Protein AF-A0A2M8PKD0-F1 (afdb_monomer_lite)

pLDDT: mean 93.56, std 6.25, range [64.94, 98.38]

Structure (mmCIF, N/CA/C/O backbone):
data_AF-A0A2M8PKD0-F1
#
_entry.id   AF-A0A2M8PKD0-F1
#
loop_
_atom_site.group_PDB
_atom_site.id
_atom_site.type_symbol
_atom_site.label_atom_id
_atom_site.label_alt_id
_atom_site.label_comp_id
_atom_site.label_asym_id
_atom_site.label_entity_id
_atom_site.label_seq_id
_atom_site.pdbx_PDB_ins_code
_atom_site.Cartn_x
_atom_site.Cartn_y
_atom_site.Cartn_z
_atom_site.occupancy
_atom_site.B_iso_or_equiv
_atom_site.auth_seq_id
_atom_site.auth_comp_id
_atom_site.auth_asym_id
_atom_site.auth_atom_id
_atom_site.pdbx_PDB_model_num
ATOM 1 N N . GLY A 1 1 ? 11.366 -3.397 -20.051 1.00 82.69 1 GLY A N 1
ATOM 2 C CA . GLY A 1 1 ? 10.260 -2.487 -20.383 1.00 82.69 1 GLY A CA 1
ATOM 3 C C . GLY A 1 1 ? 9.289 -2.442 -19.225 1.00 82.69 1 GLY A C 1
ATOM 4 O O . GLY A 1 1 ? 9.443 -3.218 -18.289 1.00 82.69 1 GLY A O 1
ATOM 5 N N . PHE A 1 2 ? 8.316 -1.544 -19.288 1.00 89.75 2 PHE A N 1
ATOM 6 C CA . PHE A 1 2 ? 7.197 -1.429 -18.362 1.00 89.75 2 PHE A CA 1
ATOM 7 C C . PHE A 1 2 ? 5.962 -2.095 -18.966 1.00 89.75 2 PHE A C 1
ATOM 9 O O . PHE A 1 2 ? 5.677 -1.900 -20.154 1.00 89.75 2 PHE A O 1
ATOM 16 N N . TYR A 1 3 ? 5.253 -2.863 -18.141 1.00 90.81 3 TYR A N 1
ATOM 17 C CA . TYR A 1 3 ? 3.940 -3.405 -18.475 1.00 90.81 3 TYR A CA 1
ATOM 18 C C . TYR A 1 3 ? 2.886 -2.307 -18.490 1.00 90.81 3 TYR A C 1
ATOM 20 O O . TYR A 1 3 ? 3.066 -1.240 -17.901 1.00 90.81 3 TYR A O 1
ATOM 28 N N . SER A 1 4 ? 1.808 -2.570 -19.215 1.00 84.94 4 SER A N 1
ATOM 29 C CA . SER A 1 4 ? 0.812 -1.561 -19.535 1.00 84.94 4 SER A CA 1
ATOM 30 C C . SER A 1 4 ? -0.118 -1.263 -18.358 1.00 84.94 4 SER A C 1
ATOM 32 O O . SER A 1 4 ? -0.319 -0.097 -18.019 1.00 84.94 4 SER A O 1
ATOM 34 N N . ALA A 1 5 ? -0.656 -2.290 -17.705 1.00 83.44 5 ALA A N 1
ATOM 35 C CA . ALA A 1 5 ? -1.617 -2.113 -16.627 1.00 83.44 5 ALA A CA 1
ATOM 36 C C . ALA A 1 5 ? -1.728 -3.363 -15.753 1.00 83.44 5 ALA A C 1
ATOM 38 O O . ALA A 1 5 ? -1.316 -4.457 -16.133 1.00 83.44 5 ALA A O 1
ATOM 39 N N . THR A 1 6 ? -2.356 -3.188 -14.600 1.00 79.56 6 THR A N 1
ATOM 40 C CA . THR A 1 6 ? -2.965 -4.272 -13.835 1.00 79.56 6 THR A CA 1
ATOM 41 C C . THR A 1 6 ? -4.472 -4.080 -13.943 1.00 79.56 6 THR A C 1
ATOM 43 O O . THR A 1 6 ? -4.939 -2.943 -13.845 1.00 79.56 6 THR A O 1
ATOM 46 N N . ASP A 1 7 ? -5.211 -5.157 -14.183 1.00 81.25 7 ASP A N 1
ATOM 47 C CA . ASP A 1 7 ? -6.670 -5.126 -14.243 1.00 81.25 7 ASP A CA 1
ATOM 48 C C . ASP A 1 7 ? -7.254 -4.600 -12.918 1.00 81.25 7 ASP A C 1
ATOM 50 O O . ASP A 1 7 ? -6.627 -4.682 -11.856 1.00 81.25 7 ASP A O 1
ATOM 54 N N . ALA A 1 8 ? -8.454 -4.037 -12.977 1.00 75.12 8 ALA A N 1
ATOM 55 C CA . ALA A 1 8 ? -9.225 -3.705 -11.789 1.00 75.12 8 ALA A CA 1
ATOM 56 C C . ALA A 1 8 ? -9.954 -4.944 -11.241 1.00 75.12 8 ALA A C 1
ATOM 58 O O . ALA A 1 8 ? -10.207 -5.019 -10.034 1.00 75.12 8 ALA A O 1
ATOM 59 N N . ASP A 1 9 ? -10.238 -5.927 -12.099 1.00 78.06 9 ASP A N 1
ATOM 60 C CA . ASP A 1 9 ? -10.987 -7.127 -11.743 1.00 78.06 9 ASP A CA 1
ATOM 61 C C . ASP A 1 9 ? -10.121 -8.185 -11.059 1.00 78.06 9 ASP A C 1
ATOM 63 O O . ASP A 1 9 ? -9.084 -8.624 -11.561 1.00 78.06 9 ASP A O 1
ATOM 67 N N . SER A 1 10 ? -10.617 -8.681 -9.928 1.00 78.50 10 SER A N 1
ATOM 68 C CA . SER A 1 10 ? -10.149 -9.918 -9.309 1.00 78.50 10 SER A CA 1
ATOM 69 C C . SER A 1 10 ? -11.334 -10.863 -9.139 1.00 78.50 10 SER A C 1
ATOM 71 O O . SER A 1 10 ? -12.365 -10.496 -8.577 1.00 78.50 10 SER A O 1
ATOM 73 N N . GLU A 1 11 ? -11.204 -12.080 -9.675 1.00 78.75 11 GLU A N 1
ATOM 74 C CA . GLU A 1 11 ? -12.279 -13.086 -9.714 1.00 78.75 11 GLU A CA 1
ATOM 75 C C . GLU A 1 11 ? -13.571 -12.583 -10.391 1.00 78.75 11 GLU A C 1
ATOM 77 O O . GLU A 1 11 ? -14.675 -12.958 -10.000 1.00 78.75 11 GLU A O 1
ATOM 82 N N . GLY A 1 12 ? -13.433 -11.726 -11.410 1.00 76.19 12 GLY A N 1
ATOM 83 C CA . GLY A 1 12 ? -14.564 -11.145 -12.143 1.00 76.19 12 GLY A CA 1
ATOM 84 C C . GLY A 1 12 ? -15.349 -10.091 -11.357 1.00 76.19 12 GLY A C 1
ATOM 85 O O . GLY A 1 12 ? -16.488 -9.799 -11.714 1.00 76.19 12 GLY A O 1
ATOM 86 N N . VAL A 1 13 ? -14.769 -9.559 -10.276 1.00 78.06 13 VAL A N 1
ATOM 87 C CA . VAL A 1 13 ? -15.339 -8.470 -9.479 1.00 78.06 13 VAL A CA 1
ATOM 88 C C . VAL A 1 13 ? -14.340 -7.317 -9.415 1.00 78.06 13 VAL A C 1
ATOM 90 O O . VAL A 1 13 ? -13.227 -7.470 -8.894 1.00 78.06 13 VAL A O 1
ATOM 93 N N . GLU A 1 14 ? -14.760 -6.159 -9.914 1.00 76.06 14 GLU A N 1
ATOM 94 C CA . GLU A 1 14 ? -13.963 -4.934 -9.934 1.00 76.06 14 GLU A CA 1
ATOM 95 C C . GLU A 1 14 ? -13.582 -4.508 -8.511 1.00 76.06 14 GLU A C 1
ATOM 97 O O . GLU A 1 14 ? -14.403 -4.470 -7.593 1.00 76.06 14 GLU A O 1
ATOM 102 N N . GLY A 1 15 ? -12.298 -4.234 -8.281 1.00 78.94 15 GLY A N 1
ATOM 103 C CA . GLY A 1 15 ? -11.800 -3.707 -7.012 1.00 78.94 15 GLY A CA 1
ATOM 104 C C . GLY A 1 15 ? -11.785 -4.697 -5.840 1.00 78.94 15 GLY A C 1
ATOM 105 O O . GLY A 1 15 ? -11.266 -4.343 -4.778 1.00 78.94 15 GLY A O 1
ATOM 106 N N . LYS A 1 16 ? -12.258 -5.945 -6.006 1.00 83.44 16 LYS A N 1
ATOM 107 C CA . LYS A 1 16 ? -12.347 -6.966 -4.935 1.00 83.44 16 LYS A CA 1
ATOM 108 C C . LYS A 1 16 ? -11.036 -7.165 -4.174 1.00 83.44 16 LYS A C 1
ATOM 110 O O . LYS A 1 16 ? -11.019 -7.358 -2.958 1.00 83.44 16 LYS A O 1
ATOM 115 N N . PHE A 1 17 ? -9.913 -7.073 -4.878 1.00 86.88 17 PHE A N 1
ATOM 116 C CA . PHE A 1 17 ? -8.591 -7.198 -4.274 1.00 86.88 17 PHE A CA 1
ATOM 117 C C . PHE A 1 17 ? -8.276 -6.080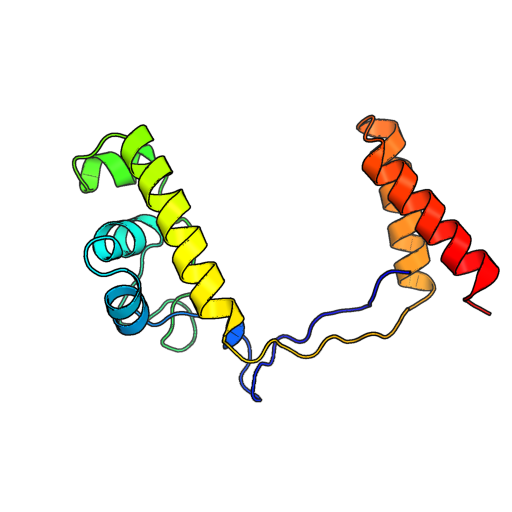 -3.260 1.00 86.88 17 PHE A C 1
ATOM 119 O O . PHE A 1 17 ? -7.510 -6.301 -2.326 1.00 86.88 17 PHE A O 1
ATOM 126 N N . PHE A 1 18 ? -8.871 -4.894 -3.406 1.00 90.69 18 PHE A N 1
ATOM 127 C CA . PHE A 1 18 ? -8.518 -3.687 -2.651 1.00 90.69 18 PHE A CA 1
ATOM 128 C C . PHE A 1 18 ? -9.526 -3.285 -1.570 1.00 90.69 18 PHE A C 1
ATOM 130 O O . PHE A 1 18 ? -9.189 -2.463 -0.715 1.00 90.69 18 PHE A O 1
ATOM 137 N N . VAL A 1 19 ? -10.733 -3.847 -1.594 1.00 94.75 19 VAL A N 1
ATOM 138 C CA 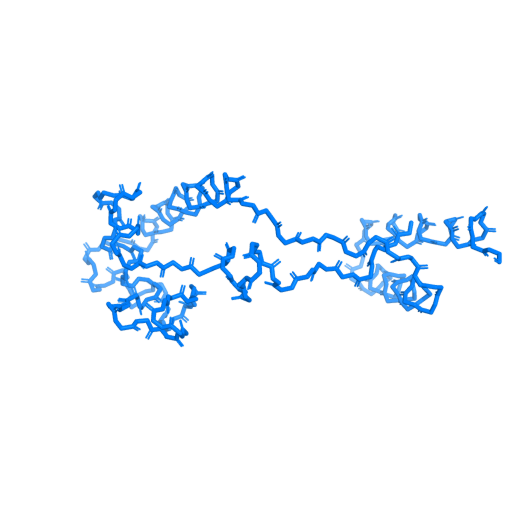. VAL A 1 19 ? -11.813 -3.483 -0.669 1.00 94.75 19 VAL A CA 1
ATOM 139 C C . VAL A 1 19 ? -11.863 -4.395 0.557 1.00 94.75 19 VAL A C 1
ATOM 141 O O . VAL A 1 19 ? -11.414 -5.541 0.517 1.00 94.75 19 VAL A O 1
ATOM 144 N N . TRP A 1 20 ? -12.415 -3.876 1.654 1.00 96.62 20 TRP A N 1
ATOM 145 C CA . TRP A 1 20 ? -12.517 -4.574 2.938 1.00 96.62 20 TRP A CA 1
ATOM 146 C C . TRP A 1 20 ? -13.912 -4.431 3.537 1.00 96.62 20 TRP A C 1
ATOM 148 O O . TRP A 1 20 ? -14.506 -3.347 3.512 1.00 96.62 20 TRP A O 1
ATOM 158 N N . SER A 1 21 ? -14.435 -5.502 4.129 1.00 96.69 21 SER A N 1
ATOM 159 C CA . SER A 1 21 ? -15.613 -5.381 4.996 1.00 96.69 21 SER A CA 1
ATOM 160 C C . SER A 1 21 ? -15.190 -5.023 6.423 1.00 96.69 21 SER A C 1
ATOM 162 O O . SER A 1 21 ? -14.078 -5.334 6.849 1.00 96.69 21 SER A O 1
ATOM 164 N N . LYS A 1 22 ? -16.078 -4.384 7.194 1.00 97.06 22 LYS A N 1
ATOM 165 C CA . LYS A 1 22 ? -15.800 -4.111 8.613 1.00 97.06 22 LYS A CA 1
ATOM 166 C C . LYS A 1 22 ? -15.561 -5.408 9.401 1.00 97.06 22 LYS A C 1
ATOM 168 O O . LYS A 1 22 ? -14.617 -5.466 10.177 1.00 97.06 22 LYS A O 1
ATOM 173 N N . ALA A 1 23 ? -16.374 -6.436 9.151 1.00 97.12 23 ALA A N 1
ATOM 174 C CA . ALA A 1 23 ? -16.264 -7.729 9.825 1.00 97.12 23 ALA A CA 1
ATOM 175 C C . ALA A 1 23 ? -14.925 -8.427 9.531 1.00 97.12 23 ALA A C 1
ATOM 177 O O . ALA A 1 23 ? -14.302 -8.969 10.433 1.00 97.12 23 ALA A O 1
ATOM 178 N N . GLU A 1 24 ? -14.451 -8.355 8.285 1.00 96.75 24 GLU A N 1
ATOM 179 C CA . GLU A 1 24 ? -13.145 -8.898 7.896 1.00 96.75 24 GLU A CA 1
ATOM 180 C C . GLU A 1 24 ? -11.993 -8.184 8.618 1.00 96.75 24 GLU A C 1
ATOM 182 O O . GLU A 1 24 ? -11.063 -8.829 9.096 1.00 96.75 24 GLU A O 1
ATOM 187 N N . LEU A 1 25 ? -12.058 -6.853 8.739 1.00 97.31 25 LEU A N 1
ATOM 188 C CA . LEU A 1 25 ? -11.056 -6.103 9.500 1.00 97.31 25 LEU A CA 1
ATOM 189 C C . LEU A 1 25 ? -11.073 -6.488 10.983 1.00 97.31 25 LEU A C 1
ATOM 191 O O . LEU A 1 25 ? -10.010 -6.651 11.572 1.00 97.31 25 LEU A O 1
ATOM 195 N N . GLU A 1 26 ? -12.254 -6.663 11.575 1.00 97.75 26 GLU A N 1
ATOM 196 C CA . GLU A 1 26 ? -12.402 -7.113 12.965 1.00 97.75 26 GLU A CA 1
ATOM 197 C C . GLU A 1 26 ? -11.812 -8.516 13.179 1.00 97.75 26 GLU A C 1
ATOM 199 O O . GLU A 1 26 ? -11.093 -8.731 14.153 1.00 97.75 26 GLU A O 1
ATOM 204 N N . GLU A 1 27 ? -12.039 -9.442 12.245 1.00 97.69 27 GLU A N 1
ATOM 205 C CA . GLU A 1 27 ? -11.495 -10.803 12.295 1.00 97.69 27 GLU A CA 1
ATOM 206 C C . GLU A 1 27 ? -9.963 -10.834 12.176 1.00 97.69 27 GLU A C 1
ATOM 208 O O . GLU A 1 27 ? -9.292 -11.513 12.953 1.00 97.69 27 GLU A O 1
ATOM 213 N N . ILE A 1 28 ? -9.391 -10.081 11.231 1.00 97.44 28 ILE A N 1
ATOM 214 C CA . ILE A 1 28 ? -7.942 -10.088 10.966 1.00 97.44 28 ILE A CA 1
ATOM 215 C C . ILE A 1 28 ? -7.162 -9.350 12.059 1.00 97.44 28 ILE A C 1
ATOM 217 O O . ILE A 1 28 ? -6.046 -9.740 12.415 1.00 97.44 28 ILE A O 1
ATOM 221 N N . LEU A 1 29 ? -7.707 -8.236 12.548 1.00 97.69 29 LEU A N 1
ATOM 222 C CA . LEU A 1 29 ? -6.972 -7.305 13.400 1.00 97.69 29 LEU A CA 1
ATOM 223 C C . LEU A 1 29 ? -7.219 -7.538 14.892 1.00 97.69 29 LEU A C 1
ATOM 225 O O . LEU A 1 29 ? -6.334 -7.220 15.690 1.00 97.69 29 LEU A O 1
ATOM 229 N N . GLY A 1 30 ? -8.367 -8.105 15.278 1.00 97.12 30 GLY A N 1
ATOM 230 C CA . GLY A 1 30 ? -8.729 -8.310 16.680 1.00 97.12 30 GLY A CA 1
ATOM 231 C C . GLY A 1 30 ? -8.674 -6.999 17.466 1.00 97.12 30 GLY A C 1
ATOM 232 O O . GLY A 1 30 ? -9.331 -6.024 17.104 1.00 97.12 30 GLY A O 1
ATOM 233 N N . ASP A 1 31 ? -7.836 -6.949 18.502 1.00 96.50 31 ASP A N 1
ATOM 234 C CA . ASP A 1 31 ? -7.671 -5.774 19.371 1.00 96.50 31 ASP A CA 1
ATOM 235 C C . ASP A 1 31 ? -7.167 -4.518 18.632 1.00 96.50 31 ASP A C 1
ATOM 237 O O . ASP A 1 31 ? -7.334 -3.402 19.121 1.00 96.50 31 ASP A O 1
ATOM 241 N N . ASP A 1 32 ? -6.566 -4.674 17.447 1.00 97.31 32 ASP A N 1
ATOM 242 C CA . ASP A 1 32 ? -6.142 -3.559 16.592 1.00 97.31 32 ASP A CA 1
ATOM 243 C C . ASP A 1 32 ? -7.284 -2.967 15.743 1.00 97.31 32 ASP A C 1
ATOM 245 O O . ASP A 1 32 ? -7.144 -1.877 15.181 1.00 97.31 32 ASP A O 1
ATOM 249 N N . ALA A 1 33 ? -8.418 -3.664 15.618 1.00 97.62 33 ALA A N 1
ATOM 250 C CA . ALA A 1 33 ? -9.508 -3.257 14.734 1.00 97.62 33 ALA A CA 1
ATOM 251 C C . ALA A 1 33 ? -10.075 -1.857 15.042 1.00 97.62 33 ALA A C 1
ATOM 253 O O . ALA A 1 33 ? -10.302 -1.111 14.087 1.00 97.62 33 ALA A O 1
ATOM 254 N N . 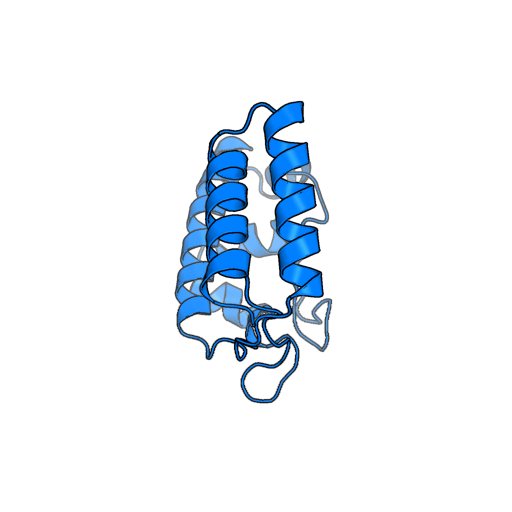PRO A 1 34 ? -10.260 -1.430 16.312 1.00 97.44 34 PRO A N 1
ATOM 255 C CA . PRO A 1 34 ? -10.747 -0.083 16.615 1.00 97.44 34 PRO A CA 1
ATOM 256 C C . PRO A 1 34 ? -9.856 1.025 16.040 1.00 97.44 34 PRO A C 1
ATOM 258 O O . PRO A 1 34 ? -10.372 2.020 15.533 1.00 97.44 34 PRO A O 1
ATOM 261 N N . ILE A 1 35 ? -8.532 0.825 16.046 1.00 97.75 35 ILE A N 1
ATOM 262 C CA . ILE A 1 35 ? -7.565 1.780 15.489 1.00 97.75 35 ILE A CA 1
ATOM 263 C C . ILE A 1 35 ? -7.755 1.892 13.975 1.00 97.75 35 ILE A C 1
ATOM 265 O O . ILE A 1 35 ? -7.865 2.993 13.441 1.00 97.75 35 ILE A O 1
ATOM 269 N N . ALA A 1 36 ? -7.835 0.754 13.281 1.00 97.50 36 ALA A N 1
ATOM 270 C CA . ALA A 1 36 ? -8.060 0.718 11.838 1.00 97.50 36 ALA A CA 1
ATOM 271 C C . ALA A 1 36 ? -9.405 1.348 11.443 1.00 97.50 36 ALA A C 1
ATOM 273 O O . ALA A 1 36 ? -9.481 2.088 10.461 1.00 97.50 36 ALA A O 1
ATOM 274 N N . ILE A 1 37 ? -10.459 1.063 12.213 1.00 97.62 37 ILE A N 1
ATOM 275 C CA . ILE A 1 37 ? -11.806 1.580 11.970 1.00 97.62 37 ILE A CA 1
ATOM 276 C C . ILE A 1 37 ? -11.833 3.102 12.088 1.00 97.62 37 ILE A C 1
ATOM 278 O O . ILE A 1 37 ? -12.364 3.757 11.192 1.00 97.62 37 ILE A O 1
ATOM 282 N N . GLU A 1 38 ? -11.244 3.655 13.148 1.00 97.62 38 GLU A N 1
ATOM 283 C CA . GLU A 1 38 ? -11.205 5.104 13.356 1.00 97.62 38 GLU A CA 1
ATOM 284 C C . GLU A 1 38 ? -10.305 5.788 12.320 1.00 97.62 38 GLU A C 1
ATOM 286 O O . GLU A 1 38 ? -10.717 6.751 11.673 1.00 97.62 38 GLU A O 1
ATOM 291 N N . TYR A 1 39 ? -9.098 5.256 12.103 1.00 97.94 39 TYR A N 1
ATOM 292 C CA . TYR A 1 39 ? -8.114 5.875 11.219 1.00 97.94 39 TYR A CA 1
ATOM 293 C C . TYR A 1 39 ? -8.553 5.896 9.751 1.00 97.94 39 TYR A C 1
ATOM 295 O O . TYR A 1 39 ? -8.320 6.888 9.061 1.00 97.94 39 TYR A O 1
ATOM 303 N N . TRP A 1 40 ? -9.207 4.832 9.267 1.00 97.81 40 TRP A N 1
ATOM 304 C CA . TRP A 1 40 ? -9.686 4.753 7.881 1.00 97.81 40 TRP A CA 1
ATOM 305 C C . TRP A 1 40 ? -11.176 5.067 7.697 1.00 97.81 40 TRP A C 1
ATOM 307 O O . TRP A 1 40 ? -11.700 4.935 6.588 1.00 97.81 40 TRP A O 1
ATOM 317 N N . GLY A 1 41 ? -11.874 5.477 8.761 1.00 96.38 41 GLY A N 1
ATOM 318 C CA . GLY A 1 41 ? -13.299 5.816 8.709 1.00 96.38 41 GLY A CA 1
ATOM 319 C C . GLY A 1 41 ? -14.179 4.656 8.235 1.00 96.38 41 GLY A C 1
ATOM 320 O O . GLY A 1 41 ? -15.076 4.846 7.411 1.00 96.38 41 GLY A O 1
ATOM 321 N N . ILE A 1 42 ? -13.901 3.443 8.713 1.00 97.81 42 ILE A N 1
ATOM 322 C CA . ILE A 1 42 ? -14.574 2.220 8.265 1.00 97.81 42 ILE A CA 1
ATOM 323 C C . ILE A 1 42 ? -16.016 2.197 8.761 1.00 97.81 42 ILE A C 1
ATOM 325 O O . ILE A 1 42 ? -16.298 2.355 9.949 1.00 97.81 42 ILE A O 1
ATOM 329 N N . THR A 1 43 ? -16.947 1.905 7.856 1.00 96.88 43 THR A N 1
ATOM 330 C CA . THR A 1 43 ? -18.365 1.753 8.197 1.00 96.88 43 THR A CA 1
ATOM 331 C C . THR A 1 43 ? -18.898 0.395 7.762 1.00 96.88 43 THR A C 1
ATOM 333 O O . THR A 1 43 ? -18.400 -0.214 6.815 1.00 96.88 43 THR A O 1
ATOM 336 N N . THR A 1 44 ? -19.962 -0.077 8.419 1.00 95.81 44 THR A N 1
ATOM 337 C CA . THR A 1 44 ? -20.661 -1.310 8.014 1.00 95.81 44 THR A CA 1
ATOM 338 C C . THR A 1 44 ? -21.285 -1.187 6.623 1.00 95.81 44 THR A C 1
ATOM 340 O O . THR A 1 44 ? -21.361 -2.172 5.902 1.00 95.81 44 THR A O 1
ATOM 343 N N . ARG A 1 45 ? -21.725 0.019 6.232 1.00 96.38 45 ARG A N 1
ATOM 344 C CA . ARG A 1 45 ? -22.287 0.278 4.897 1.00 96.38 45 ARG A CA 1
ATOM 345 C C . ARG A 1 45 ? -21.212 0.297 3.806 1.00 96.38 45 ARG A C 1
ATOM 347 O O . ARG A 1 45 ? -21.535 0.072 2.646 1.00 96.38 45 ARG A O 1
ATOM 354 N N . GLY A 1 46 ? -19.971 0.606 4.167 1.00 95.56 46 GLY A N 1
ATOM 355 C CA . GLY A 1 46 ? -18.917 0.857 3.202 1.00 95.56 46 GLY A CA 1
ATOM 356 C C . GLY A 1 46 ? -18.993 2.244 2.558 1.00 95.56 46 GLY A C 1
ATOM 357 O O . GLY A 1 46 ? -19.988 2.970 2.677 1.00 95.56 46 GLY A O 1
ATOM 358 N N . ASN A 1 47 ? -17.911 2.607 1.872 1.00 94.25 47 ASN A N 1
ATOM 359 C CA . ASN A 1 47 ? -17.808 3.787 1.010 1.00 94.25 47 ASN A CA 1
ATOM 360 C C . ASN A 1 47 ? -17.777 3.425 -0.490 1.00 94.25 47 ASN A C 1
ATOM 362 O O . ASN A 1 47 ? -17.799 4.327 -1.323 1.00 94.25 47 ASN A O 1
ATOM 366 N N . PHE A 1 48 ? -17.771 2.132 -0.830 1.00 92.88 48 PHE A N 1
ATOM 367 C CA . PHE A 1 48 ? -17.766 1.615 -2.195 1.00 92.88 48 PHE A CA 1
ATOM 368 C C . PHE A 1 48 ? -18.478 0.259 -2.244 1.00 92.88 48 PHE A C 1
ATOM 370 O O . PHE A 1 48 ? -18.018 -0.690 -1.622 1.00 92.88 48 PHE A O 1
ATOM 377 N N . GLU A 1 49 ? -19.613 0.168 -2.941 1.00 90.94 49 GLU A N 1
ATOM 378 C CA . GLU A 1 49 ? -20.322 -1.102 -3.211 1.00 90.94 49 GLU A CA 1
ATOM 379 C C . GLU A 1 49 ? -20.487 -2.042 -1.992 1.00 90.94 49 GLU A C 1
ATOM 381 O O . GLU A 1 49 ? -20.231 -3.244 -2.050 1.00 90.94 49 GLU A O 1
ATOM 386 N N . GLY A 1 50 ? -20.881 -1.493 -0.838 1.00 92.06 50 GLY A N 1
ATOM 387 C CA . GLY A 1 50 ? -21.057 -2.276 0.396 1.00 92.06 50 GLY A CA 1
ATOM 388 C C . GLY A 1 50 ? -19.761 -2.607 1.151 1.00 92.06 50 GLY A C 1
ATOM 389 O O . GLY A 1 50 ? -19.814 -3.218 2.215 1.00 92.06 50 GLY A O 1
ATOM 390 N N . HIS A 1 51 ? -18.607 -2.182 0.635 1.00 95.56 51 HIS A N 1
ATOM 391 C CA . HIS A 1 51 ? -17.274 -2.387 1.196 1.00 95.56 51 HIS A CA 1
ATOM 392 C C . HIS A 1 51 ? -16.540 -1.057 1.427 1.00 95.56 51 HIS A C 1
ATOM 394 O O . HIS A 1 51 ? -17.004 0.025 1.063 1.00 95.56 51 HIS A O 1
ATOM 400 N N . ASN A 1 52 ? -15.379 -1.121 2.074 1.00 97.06 52 ASN A N 1
ATOM 401 C CA . ASN A 1 52 ? -14.547 0.034 2.383 1.00 97.06 52 ASN A CA 1
ATOM 402 C C . ASN A 1 52 ? -13.265 0.011 1.544 1.00 97.06 52 ASN A C 1
ATOM 404 O O . ASN A 1 52 ? -12.470 -0.926 1.625 1.00 97.06 52 ASN A O 1
ATOM 408 N N . ILE A 1 53 ? -13.044 1.084 0.792 1.00 95.69 53 ILE A N 1
ATOM 409 C CA . ILE A 1 53 ? -11.732 1.500 0.303 1.00 95.69 53 ILE A CA 1
ATOM 410 C C . ILE A 1 53 ? -11.060 2.267 1.443 1.00 95.69 53 ILE A C 1
ATOM 412 O O . ILE A 1 53 ? -11.609 3.255 1.948 1.00 95.69 53 ILE A O 1
ATOM 416 N N . LEU A 1 54 ? -9.878 1.806 1.858 1.00 95.62 54 LEU A N 1
ATOM 417 C CA . LEU A 1 54 ? -9.107 2.466 2.909 1.00 95.62 54 LEU A CA 1
ATOM 418 C C . LEU A 1 54 ? -8.674 3.854 2.422 1.00 95.62 54 LEU A C 1
ATOM 420 O O . LEU A 1 54 ? -7.970 3.984 1.422 1.00 95.62 54 LEU A O 1
ATOM 424 N N . HIS A 1 55 ? -9.092 4.888 3.141 1.00 95.25 55 HIS A N 1
ATOM 425 C CA . HIS A 1 55 ? -8.747 6.285 2.889 1.00 95.25 55 HIS A CA 1
ATOM 426 C C . HIS A 1 55 ? -8.575 6.979 4.239 1.00 95.25 55 HIS A C 1
ATOM 428 O O . HIS A 1 55 ? -9.095 6.487 5.231 1.00 95.25 55 HIS A O 1
ATOM 434 N N . VAL A 1 56 ? -7.833 8.082 4.298 1.00 96.38 56 VAL A N 1
ATOM 435 C CA . VAL A 1 56 ? -7.535 8.775 5.561 1.00 96.38 56 VAL A CA 1
ATOM 436 C C . VAL A 1 56 ? -8.400 10.040 5.642 1.00 96.38 56 VAL A C 1
ATOM 438 O O . VAL A 1 56 ? -8.040 11.041 5.023 1.00 96.38 56 VAL A O 1
ATOM 441 N N . PRO A 1 57 ? -9.569 10.003 6.316 1.00 94.44 57 PRO A N 1
ATOM 442 C CA . PRO A 1 57 ? -10.488 11.141 6.379 1.00 94.44 57 PRO A CA 1
ATOM 443 C C . PRO A 1 57 ? -10.091 12.208 7.407 1.00 94.44 57 PRO A C 1
ATOM 445 O O . PRO A 1 57 ? -10.561 13.337 7.300 1.00 94.44 57 PRO A O 1
ATOM 448 N N . ASN A 1 58 ? -9.268 11.861 8.402 1.00 93.56 58 ASN A N 1
ATOM 449 C CA . ASN A 1 58 ? -8.800 12.764 9.458 1.00 93.56 58 ASN A CA 1
ATOM 450 C C . ASN A 1 58 ? -7.280 12.626 9.625 1.00 93.56 58 ASN A C 1
ATOM 452 O O . ASN A 1 58 ? -6.722 11.563 9.349 1.00 93.56 58 ASN A O 1
ATOM 456 N N . ASP A 1 59 ? -6.616 13.682 10.092 1.00 95.19 59 ASP A N 1
ATOM 457 C CA . ASP A 1 59 ? -5.201 13.641 10.469 1.00 95.19 59 ASP A CA 1
ATOM 458 C C . ASP A 1 59 ? -4.931 12.721 11.676 1.00 95.19 59 ASP A C 1
ATOM 460 O O . ASP A 1 59 ? -5.841 12.290 12.394 1.00 95.19 59 ASP A O 1
ATOM 464 N N . ALA A 1 60 ? -3.656 12.376 11.868 1.00 95.19 60 ALA A N 1
ATOM 465 C CA . ALA A 1 60 ? -3.237 11.416 12.884 1.00 95.19 60 ALA A CA 1
ATOM 466 C C . ALA A 1 60 ? -3.463 11.947 14.306 1.00 95.19 60 ALA A C 1
ATOM 468 O O . ALA A 1 60 ? -3.799 11.171 15.197 1.00 95.19 60 ALA A O 1
ATOM 469 N N . GLU A 1 61 ? -3.318 13.254 14.511 1.00 97.38 61 GLU A N 1
ATOM 470 C CA . GLU A 1 61 ? -3.518 13.934 15.786 1.00 97.38 61 GLU A CA 1
ATOM 471 C C . GLU A 1 61 ? -4.971 13.802 16.251 1.00 97.38 61 GLU A C 1
ATOM 473 O O . GLU A 1 61 ? -5.228 13.365 17.373 1.00 97.38 61 GLU A O 1
ATOM 478 N N . THR A 1 62 ? -5.922 14.082 15.357 1.00 97.50 62 THR A N 1
ATOM 479 C CA . THR A 1 62 ? -7.359 13.946 15.620 1.00 97.50 62 THR A CA 1
ATOM 480 C C . THR A 1 62 ? -7.740 12.507 15.971 1.00 97.50 62 THR A C 1
ATOM 482 O O . THR A 1 62 ? -8.536 12.267 16.881 1.00 97.50 62 THR A O 1
ATOM 485 N N . VAL A 1 63 ? -7.184 11.527 15.255 1.00 97.25 63 VAL A N 1
ATOM 486 C CA . VAL A 1 63 ? -7.459 10.104 15.511 1.00 97.25 63 VAL A CA 1
ATOM 487 C C . VAL A 1 63 ? -6.862 9.662 16.849 1.00 97.25 63 VAL A C 1
ATOM 489 O O . VAL A 1 63 ? -7.545 9.002 17.633 1.00 97.25 63 VAL A O 1
ATOM 492 N N . ALA A 1 64 ? -5.617 10.050 17.134 1.00 97.62 64 ALA A N 1
ATOM 493 C CA . ALA A 1 64 ? -4.939 9.722 18.385 1.00 97.62 64 ALA A CA 1
ATOM 494 C C . ALA A 1 64 ? -5.691 10.289 19.602 1.00 97.62 64 ALA A C 1
ATOM 496 O O . ALA A 1 64 ? -5.893 9.572 20.582 1.00 97.62 64 ALA A O 1
ATOM 497 N N . GLU A 1 65 ? -6.193 11.527 19.509 1.00 97.88 65 GLU A N 1
ATOM 498 C CA . GLU A 1 65 ? -7.015 12.145 20.555 1.00 97.88 65 GLU A CA 1
ATOM 499 C C . GLU A 1 65 ? -8.297 11.343 20.831 1.00 97.88 65 GLU A C 1
ATOM 501 O O . GLU A 1 65 ? -8.598 11.032 21.986 1.00 97.88 65 GLU A O 1
ATOM 506 N N . ARG A 1 66 ? -9.036 10.948 19.784 1.00 97.12 66 ARG A N 1
ATOM 507 C CA . ARG A 1 66 ? -10.283 10.168 19.922 1.00 97.12 66 ARG A CA 1
ATOM 508 C C . ARG A 1 66 ? -10.059 8.782 20.514 1.00 97.12 66 ARG A C 1
ATOM 510 O O . ARG A 1 66 ? -10.900 8.301 21.270 1.00 97.12 66 ARG A O 1
ATOM 517 N N . LEU A 1 67 ? -8.940 8.154 20.168 1.00 96.94 67 LEU A N 1
ATOM 518 C CA . LEU A 1 67 ? -8.540 6.845 20.684 1.00 96.94 67 LEU A CA 1
ATOM 519 C C . LEU A 1 67 ? -7.843 6.928 22.050 1.00 96.94 67 LEU A C 1
ATOM 521 O O . LEU A 1 67 ? -7.593 5.892 22.658 1.00 96.94 67 LEU A O 1
ATOM 525 N N . GLN A 1 68 ? -7.561 8.140 22.542 1.00 97.75 68 GLN A N 1
ATOM 526 C CA . GLN A 1 68 ? -6.863 8.401 23.803 1.00 97.75 68 GLN A CA 1
ATOM 527 C C . GLN A 1 68 ? -5.471 7.751 23.881 1.00 97.75 68 GLN A C 1
ATOM 529 O O . GLN A 1 68 ? -5.052 7.284 24.940 1.00 97.75 68 GLN A O 1
ATOM 534 N N . ILE A 1 69 ? -4.748 7.751 22.760 1.00 97.50 69 ILE A N 1
ATOM 535 C CA . ILE A 1 69 ? -3.373 7.247 22.639 1.00 97.50 69 ILE A CA 1
ATOM 536 C C . ILE A 1 69 ? -2.444 8.349 22.128 1.00 97.50 69 ILE A C 1
ATOM 538 O O . ILE A 1 69 ? -2.887 9.408 21.683 1.00 97.50 69 ILE A O 1
ATOM 542 N N . SER A 1 70 ? -1.135 8.115 22.189 1.00 98.31 70 SER A N 1
ATOM 543 C CA . SER A 1 70 ? -0.168 9.028 21.569 1.00 98.31 70 SER A CA 1
ATOM 544 C C . SER A 1 70 ? -0.128 8.858 20.044 1.00 98.31 70 SER A C 1
ATOM 546 O O . SER A 1 70 ? -0.453 7.794 19.516 1.00 98.31 70 SER A O 1
ATOM 548 N N . VAL A 1 71 ? 0.310 9.895 19.320 1.00 97.88 71 VAL A N 1
ATOM 549 C CA . VAL A 1 71 ? 0.520 9.807 17.861 1.00 97.88 71 VAL A CA 1
ATOM 550 C C . VAL A 1 71 ? 1.592 8.769 17.518 1.00 97.88 71 VAL A C 1
ATOM 552 O O . VAL A 1 71 ? 1.433 8.038 16.544 1.00 97.88 71 VAL A O 1
ATOM 555 N N . ASP A 1 72 ? 2.644 8.659 18.331 1.00 98.12 72 ASP A N 1
ATOM 556 C CA . ASP A 1 72 ? 3.709 7.671 18.128 1.00 98.12 72 ASP A CA 1
ATOM 557 C C . ASP A 1 72 ? 3.172 6.238 18.269 1.00 98.12 72 ASP A C 1
ATOM 559 O O . ASP A 1 72 ? 3.406 5.396 17.402 1.00 98.12 72 ASP A O 1
ATOM 563 N N . GLU A 1 73 ? 2.368 5.981 19.306 1.00 97.81 73 GLU A N 1
ATOM 564 C CA . GLU A 1 73 ? 1.692 4.691 19.494 1.00 97.81 73 GLU A CA 1
ATOM 565 C C . GLU A 1 73 ? 0.728 4.387 18.339 1.00 97.81 73 GLU A C 1
ATOM 567 O O . GLU A 1 73 ? 0.722 3.273 17.810 1.00 97.81 73 GLU A O 1
ATOM 572 N N . LEU A 1 74 ? -0.050 5.377 17.885 1.00 98.00 74 LEU A N 1
ATOM 573 C CA . LEU A 1 74 ? -0.916 5.231 16.715 1.00 98.00 74 LEU A CA 1
ATOM 574 C C . LEU A 1 74 ? -0.107 4.819 15.475 1.00 98.00 74 LEU A C 1
ATOM 576 O O . LEU A 1 74 ? -0.510 3.903 14.758 1.00 98.00 74 LEU A O 1
ATOM 580 N N . GLN A 1 75 ? 1.030 5.468 15.212 1.00 97.75 75 GLN A N 1
ATOM 581 C CA . GLN A 1 75 ? 1.881 5.164 14.059 1.00 97.75 75 GLN A CA 1
ATOM 582 C C . GLN A 1 75 ? 2.485 3.758 14.131 1.00 97.75 75 GLN A C 1
ATOM 584 O O . GLN A 1 75 ? 2.474 3.046 13.122 1.00 97.75 75 GLN A O 1
ATOM 589 N N . GLU A 1 76 ? 2.961 3.339 15.305 1.00 97.88 76 GLU A N 1
ATOM 590 C CA . GLU A 1 76 ? 3.491 1.991 15.534 1.00 97.88 76 GLU A CA 1
ATOM 591 C C . GLU A 1 76 ? 2.415 0.928 15.277 1.00 97.88 76 GLU A C 1
ATOM 593 O O . GLU A 1 76 ? 2.612 0.003 14.483 1.00 97.88 76 GLU A O 1
ATOM 598 N N . ARG A 1 77 ? 1.224 1.099 15.864 1.00 97.75 77 ARG A N 1
ATOM 599 C CA . ARG A 1 77 ? 0.099 0.175 15.660 1.00 97.75 77 ARG A CA 1
ATOM 600 C C . ARG A 1 77 ? -0.353 0.161 14.201 1.00 97.75 77 ARG A C 1
ATOM 602 O O . ARG A 1 77 ? -0.566 -0.913 13.643 1.00 97.75 77 ARG A O 1
ATOM 609 N N . LEU A 1 78 ? -0.425 1.316 13.537 1.00 98.00 78 LEU A N 1
ATOM 610 C CA . LEU A 1 78 ? -0.768 1.397 12.114 1.00 98.00 78 LEU A CA 1
ATOM 611 C C . LEU A 1 78 ? 0.244 0.685 11.212 1.00 98.00 78 LEU A C 1
ATOM 613 O O . LEU A 1 78 ? -0.167 0.130 10.193 1.00 98.00 78 LEU A O 1
ATOM 617 N N . ALA A 1 79 ? 1.536 0.685 11.549 1.00 97.88 79 ALA A N 1
ATOM 618 C CA . ALA A 1 79 ? 2.535 -0.079 10.803 1.00 97.88 79 ALA A CA 1
ATOM 619 C C . ALA A 1 79 ? 2.229 -1.584 10.873 1.00 97.88 79 ALA A C 1
ATOM 621 O O . ALA A 1 79 ? 2.071 -2.229 9.835 1.00 97.88 79 ALA A O 1
ATOM 622 N N . HIS A 1 80 ? 2.001 -2.113 12.078 1.00 97.19 80 HIS A N 1
ATOM 623 C CA . HIS A 1 80 ? 1.629 -3.517 12.273 1.00 97.19 80 HIS A CA 1
ATOM 624 C C . HIS A 1 80 ? 0.302 -3.892 11.601 1.00 97.19 80 HIS A C 1
ATOM 626 O O . HIS A 1 80 ? 0.182 -4.965 11.006 1.00 97.19 80 HIS A O 1
ATOM 632 N N . ILE A 1 81 ? -0.694 -3.008 11.655 1.00 98.12 81 ILE A N 1
ATOM 633 C CA . ILE A 1 81 ? -1.982 -3.205 10.985 1.00 98.12 81 ILE A CA 1
ATOM 634 C C . ILE A 1 81 ? -1.792 -3.285 9.468 1.00 98.12 81 ILE A C 1
ATOM 636 O O . ILE A 1 81 ? -2.328 -4.192 8.832 1.00 98.12 81 ILE A O 1
ATOM 640 N N . LYS A 1 82 ? -1.013 -2.370 8.874 1.00 97.69 82 LYS A N 1
ATOM 641 C CA . LYS A 1 82 ? -0.729 -2.379 7.430 1.00 97.69 82 LYS A CA 1
ATOM 642 C C . LYS A 1 82 ? -0.053 -3.677 7.001 1.00 97.69 82 LYS A C 1
ATOM 644 O O . LYS A 1 82 ? -0.442 -4.224 5.971 1.00 97.69 82 LYS A O 1
ATOM 649 N N . ASP A 1 83 ? 0.874 -4.200 7.799 1.00 97.56 83 ASP A N 1
ATOM 650 C CA . ASP A 1 83 ? 1.537 -5.476 7.516 1.00 97.56 83 ASP A CA 1
ATOM 651 C C . ASP A 1 83 ? 0.558 -6.658 7.560 1.00 97.56 83 ASP A C 1
ATOM 653 O O . ASP A 1 83 ? 0.546 -7.480 6.641 1.00 97.56 83 ASP A O 1
ATOM 657 N N . LYS A 1 84 ? -0.323 -6.721 8.571 1.00 97.62 84 LYS A N 1
ATOM 658 C CA . LYS A 1 84 ? -1.372 -7.755 8.664 1.00 97.62 84 LYS A CA 1
ATOM 659 C C . LYS A 1 84 ? -2.329 -7.704 7.472 1.00 97.62 84 LYS A C 1
ATOM 661 O O . LYS A 1 84 ? -2.593 -8.732 6.849 1.00 97.62 84 LYS A O 1
ATOM 666 N N . LEU A 1 85 ? -2.825 -6.515 7.121 1.00 97.06 85 LEU A N 1
ATOM 667 C CA . LEU A 1 85 ? -3.731 -6.341 5.981 1.00 97.06 85 LEU A CA 1
ATOM 668 C C . LEU A 1 85 ? -3.036 -6.644 4.654 1.00 97.06 85 LEU A C 1
ATOM 670 O O . LEU A 1 85 ? -3.641 -7.237 3.763 1.00 97.06 85 LEU A O 1
ATOM 674 N N . PHE A 1 86 ? -1.759 -6.287 4.519 1.00 95.25 86 PHE A N 1
ATOM 675 C CA . PHE A 1 86 ? -0.971 -6.660 3.353 1.00 95.25 86 PHE A CA 1
ATOM 676 C C . PHE A 1 86 ? -0.842 -8.182 3.241 1.00 95.25 86 PHE A C 1
ATOM 678 O O . PHE A 1 86 ? -1.141 -8.728 2.182 1.00 95.25 86 PHE A O 1
ATOM 685 N N . ALA A 1 87 ? -0.481 -8.868 4.328 1.00 95.94 87 ALA A N 1
ATOM 686 C CA . ALA A 1 87 ? -0.355 -10.324 4.363 1.00 95.94 87 ALA A CA 1
ATOM 687 C C . ALA A 1 87 ? -1.681 -11.050 4.082 1.00 95.94 87 ALA A C 1
ATOM 689 O O . ALA A 1 87 ? -1.685 -12.067 3.396 1.00 95.94 87 ALA A O 1
ATOM 690 N N . ALA A 1 88 ? -2.809 -10.528 4.568 1.00 95.75 88 ALA A N 1
ATOM 691 C CA . ALA A 1 88 ? -4.126 -11.073 4.249 1.00 95.75 88 ALA A CA 1
ATOM 692 C C . ALA A 1 88 ? -4.491 -10.841 2.773 1.00 95.75 88 ALA A C 1
ATOM 694 O O . ALA A 1 88 ? -4.947 -11.752 2.083 1.00 95.75 88 ALA A O 1
ATOM 695 N N . ARG A 1 89 ? -4.234 -9.635 2.250 1.00 94.38 89 ARG A N 1
ATOM 696 C CA . ARG A 1 89 ? -4.529 -9.291 0.855 1.00 94.38 89 ARG A CA 1
ATOM 697 C C . ARG A 1 89 ? -3.700 -10.105 -0.136 1.00 94.38 89 ARG A C 1
ATOM 699 O O . ARG A 1 89 ? -4.217 -10.448 -1.191 1.00 94.38 89 ARG A O 1
ATOM 706 N N . THR A 1 90 ? -2.451 -10.445 0.182 1.00 92.44 90 THR A N 1
ATOM 707 C CA . THR A 1 90 ? -1.606 -11.270 -0.703 1.00 92.44 90 THR A CA 1
ATOM 708 C C . THR A 1 90 ? -2.090 -12.712 -0.845 1.00 92.44 90 THR A C 1
ATOM 710 O O . THR A 1 90 ? -1.669 -13.381 -1.784 1.00 92.44 90 THR A O 1
ATOM 713 N N . GLN A 1 91 ? -2.991 -13.185 0.025 1.00 92.50 91 GLN A N 1
ATOM 714 C CA . GLN A 1 91 ? -3.660 -14.482 -0.139 1.00 92.50 91 GLN A CA 1
ATOM 715 C C . GLN A 1 91 ? -4.860 -14.425 -1.095 1.00 92.50 91 GLN A C 1
ATOM 717 O O . GLN A 1 91 ? -5.384 -15.467 -1.484 1.00 92.50 91 GLN A O 1
ATOM 722 N N . ARG A 1 92 ? -5.321 -13.226 -1.474 1.00 91.88 92 ARG A N 1
ATOM 723 C CA . ARG A 1 92 ? -6.401 -13.058 -2.451 1.00 91.88 92 ARG A CA 1
ATOM 724 C C . ARG A 1 92 ? -5.867 -13.277 -3.862 1.00 91.88 92 ARG A C 1
ATOM 726 O O . ARG A 1 92 ? -4.694 -13.037 -4.145 1.00 91.88 92 ARG A O 1
ATOM 733 N N . VAL A 1 93 ? -6.755 -13.660 -4.775 1.00 87.88 93 VAL A N 1
ATOM 734 C CA . VAL A 1 93 ? -6.433 -13.700 -6.204 1.00 87.88 93 VAL A CA 1
ATOM 735 C C . VAL A 1 93 ? -6.082 -12.281 -6.652 1.00 87.88 93 VAL A C 1
ATOM 737 O O . VAL A 1 93 ? -6.898 -11.368 -6.535 1.00 87.88 93 VAL A O 1
ATOM 740 N N . ALA A 1 94 ? -4.857 -12.063 -7.118 1.00 86.62 94 ALA A N 1
ATOM 741 C CA . ALA A 1 94 ? -4.455 -10.761 -7.636 1.00 86.62 94 ALA A CA 1
ATOM 742 C C . ALA A 1 94 ? -5.189 -10.461 -8.955 1.00 86.62 94 ALA A C 1
ATOM 744 O O . ALA A 1 94 ? -5.481 -11.399 -9.705 1.00 86.62 94 ALA A O 1
ATOM 745 N N . PRO A 1 95 ? -5.471 -9.185 -9.268 1.00 86.31 95 PRO A N 1
ATOM 746 C CA . PRO A 1 95 ? -5.962 -8.833 -10.589 1.00 86.31 95 PRO A CA 1
ATOM 747 C C . PRO A 1 95 ? -4.952 -9.231 -11.667 1.00 86.31 95 PRO A C 1
ATOM 749 O O . PRO A 1 95 ? -3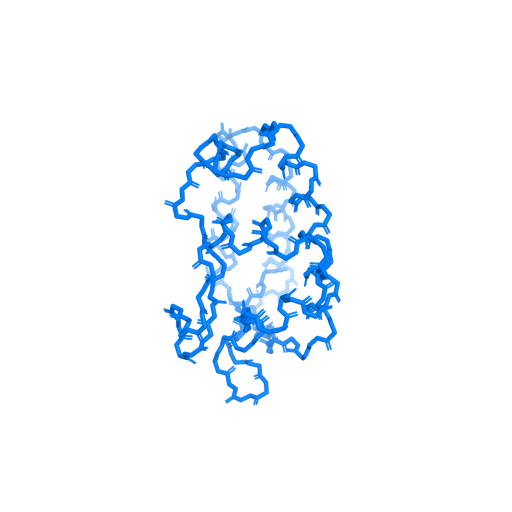.739 -9.257 -11.424 1.00 86.31 95 PRO A O 1
ATOM 752 N N . SER A 1 96 ? -5.453 -9.542 -12.861 1.00 85.75 96 SER A N 1
ATOM 753 C CA . SER A 1 96 ? -4.598 -9.967 -13.970 1.00 85.75 96 SER A CA 1
ATOM 754 C C . SER A 1 96 ? -3.639 -8.848 -14.371 1.00 85.75 96 SER A C 1
ATOM 756 O O . SER A 1 96 ? -4.020 -7.686 -14.477 1.00 85.75 96 SER A O 1
ATOM 758 N N . LEU A 1 97 ? -2.377 -9.192 -14.605 1.00 85.81 97 LEU A N 1
ATOM 759 C CA . LEU A 1 97 ? -1.401 -8.259 -15.155 1.00 85.81 97 LEU A CA 1
ATOM 760 C C . LEU A 1 97 ? -1.565 -8.213 -16.678 1.00 85.81 97 LEU A C 1
ATOM 762 O O . LEU A 1 97 ? -1.440 -9.248 -17.330 1.00 85.81 97 LEU A O 1
ATOM 766 N N . ASP A 1 98 ? -1.806 -7.029 -17.245 1.00 85.50 98 ASP A N 1
ATOM 767 C CA . ASP A 1 98 ? -1.683 -6.816 -18.688 1.00 85.50 98 ASP A CA 1
ATOM 768 C C . ASP A 1 98 ? -0.204 -6.588 -19.022 1.00 85.50 98 ASP A C 1
ATOM 770 O O . ASP A 1 98 ? 0.336 -5.473 -18.971 1.00 85.50 98 ASP A O 1
ATOM 774 N N . ASP A 1 99 ? 0.458 -7.692 -19.352 1.00 86.94 99 ASP A N 1
ATOM 775 C CA . ASP A 1 99 ? 1.881 -7.764 -19.654 1.00 86.94 99 ASP A CA 1
ATOM 776 C C . ASP A 1 99 ? 2.257 -7.187 -21.028 1.00 86.94 99 ASP A C 1
ATOM 778 O O . ASP A 1 99 ? 3.435 -7.205 -21.402 1.00 86.94 99 ASP A O 1
ATOM 782 N N . LYS A 1 100 ? 1.304 -6.594 -21.766 1.00 88.38 100 LYS A N 1
ATOM 783 C CA . LYS A 1 100 ? 1.614 -5.870 -23.001 1.00 88.38 100 LYS A CA 1
ATOM 784 C C . LYS A 1 100 ? 2.620 -4.762 -22.724 1.00 88.38 100 LYS A C 1
ATOM 786 O O . LYS A 1 100 ? 2.462 -3.937 -21.822 1.00 88.38 100 LYS A O 1
ATOM 791 N N . ILE A 1 101 ? 3.634 -4.699 -23.577 1.00 88.44 101 ILE A N 1
ATOM 792 C CA . ILE A 1 101 ? 4.658 -3.661 -23.540 1.00 88.44 101 ILE A CA 1
ATOM 793 C C . ILE A 1 101 ? 4.449 -2.751 -24.746 1.00 88.44 101 ILE A C 1
ATOM 795 O O . ILE A 1 101 ? 4.738 -3.116 -25.884 1.00 88.44 101 ILE A O 1
ATOM 799 N N . LEU A 1 102 ? 3.920 -1.552 -24.500 1.00 91.00 102 LEU A N 1
ATOM 800 C CA . LEU A 1 102 ? 3.605 -0.582 -25.549 1.00 91.00 102 LEU A CA 1
ATOM 801 C C . LEU A 1 102 ? 4.771 0.387 -25.749 1.00 91.00 102 LEU A C 1
ATOM 803 O O . LEU A 1 102 ? 5.205 1.043 -24.797 1.00 91.00 102 LEU A O 1
ATOM 807 N N . ALA A 1 103 ? 5.257 0.504 -26.990 1.00 90.81 103 ALA A N 1
ATOM 808 C CA . ALA A 1 103 ? 6.421 1.333 -27.320 1.00 90.81 103 ALA A CA 1
ATOM 809 C C . ALA A 1 103 ? 6.194 2.801 -26.938 1.00 90.81 103 ALA A C 1
ATOM 811 O O . ALA A 1 103 ? 7.052 3.421 -26.317 1.00 90.81 103 ALA A O 1
ATOM 812 N N . ALA A 1 104 ? 4.999 3.329 -27.224 1.00 91.88 104 ALA A N 1
ATOM 813 C CA . ALA A 1 104 ? 4.628 4.696 -26.871 1.00 91.88 104 ALA A CA 1
ATOM 814 C C . ALA A 1 104 ? 4.687 4.951 -25.352 1.00 91.88 104 ALA A C 1
ATOM 816 O O . ALA A 1 104 ? 5.205 5.978 -24.921 1.00 91.88 104 ALA A O 1
ATOM 817 N N . TRP A 1 105 ? 4.203 4.014 -24.528 1.00 92.69 105 TRP A N 1
ATOM 818 C CA . TRP A 1 105 ? 4.185 4.174 -23.067 1.00 92.69 105 TRP A CA 1
ATOM 819 C C . TRP A 1 105 ? 5.570 3.989 -22.455 1.00 92.69 105 TRP A C 1
ATOM 821 O O . TRP A 1 105 ? 5.946 4.723 -21.547 1.00 92.69 105 TRP A O 1
ATOM 831 N N . ASN A 1 106 ? 6.368 3.068 -22.996 1.00 93.88 106 ASN A N 1
ATOM 832 C CA . ASN A 1 106 ? 7.760 2.896 -22.587 1.00 93.88 106 ASN A CA 1
ATOM 833 C C . ASN A 1 106 ? 8.613 4.114 -22.966 1.00 93.88 106 ASN A C 1
ATOM 835 O O . ASN A 1 106 ? 9.439 4.540 -22.163 1.00 93.88 106 ASN A O 1
ATOM 839 N N . GLY A 1 107 ? 8.373 4.713 -24.137 1.00 94.31 107 GLY A N 1
ATOM 840 C CA . GLY A 1 107 ? 9.003 5.969 -24.545 1.00 94.31 107 GLY A CA 1
ATOM 841 C C . GLY A 1 107 ? 8.635 7.138 -23.628 1.00 94.31 107 GLY A C 1
ATOM 842 O O . GLY A 1 107 ? 9.514 7.904 -23.234 1.00 94.31 107 GLY A O 1
ATOM 843 N N . LEU A 1 108 ? 7.363 7.237 -23.221 1.00 95.50 108 LEU A N 1
ATOM 844 C CA . LEU A 1 108 ? 6.920 8.240 -22.249 1.00 95.50 108 LEU A CA 1
ATOM 845 C C . LEU A 1 108 ? 7.587 8.032 -20.880 1.00 95.50 108 LEU A C 1
ATOM 847 O O . LEU A 1 108 ? 8.163 8.971 -20.337 1.00 95.50 108 LEU A O 1
ATOM 851 N N . MET A 1 109 ? 7.577 6.801 -20.360 1.00 95.94 109 MET A N 1
ATOM 852 C CA . MET A 1 109 ? 8.223 6.459 -19.087 1.00 95.94 109 MET A CA 1
ATOM 853 C C . MET A 1 109 ? 9.724 6.757 -19.100 1.00 95.94 109 MET A C 1
ATOM 855 O O . MET A 1 109 ? 10.235 7.332 -18.141 1.00 95.94 109 MET A O 1
ATOM 859 N N . LEU A 1 110 ? 10.426 6.417 -20.186 1.00 97.00 110 LEU A N 1
ATOM 860 C CA . LEU A 1 110 ? 11.841 6.741 -20.376 1.00 97.00 110 LEU A CA 1
ATOM 861 C C . LEU A 1 110 ? 12.086 8.250 -20.259 1.00 97.00 110 LEU A C 1
ATOM 863 O O . LEU A 1 110 ? 12.938 8.675 -19.479 1.00 97.00 110 LEU A O 1
ATOM 867 N N . ALA A 1 111 ? 11.333 9.053 -21.016 1.00 97.38 111 ALA A N 1
ATOM 868 C CA . ALA A 1 111 ? 11.488 10.504 -21.021 1.00 97.38 111 ALA A CA 1
ATOM 869 C C . ALA A 1 111 ? 11.222 11.105 -19.630 1.00 97.38 111 ALA A C 1
ATOM 871 O O . ALA A 1 111 ? 12.035 11.885 -19.130 1.00 97.38 111 ALA A O 1
ATOM 872 N N . SER A 1 112 ? 10.131 10.694 -18.976 1.00 97.50 112 SER A N 1
ATOM 873 C CA . SER A 1 112 ? 9.766 11.179 -17.643 1.00 97.50 112 SER A CA 1
ATOM 874 C C . SER A 1 112 ? 10.787 10.792 -16.572 1.00 97.50 112 SER A C 1
ATOM 876 O O . SER A 1 112 ? 11.152 11.633 -15.751 1.00 97.50 112 SER A O 1
ATOM 878 N N . LEU A 1 113 ? 11.286 9.551 -16.577 1.00 97.88 113 LEU A N 1
ATOM 879 C CA . LEU A 1 113 ? 12.291 9.098 -15.611 1.00 97.88 113 LEU A CA 1
ATOM 880 C C . LEU A 1 113 ? 13.637 9.799 -15.818 1.00 97.88 113 LEU A C 1
ATOM 882 O O . LEU A 1 113 ? 14.245 10.225 -14.838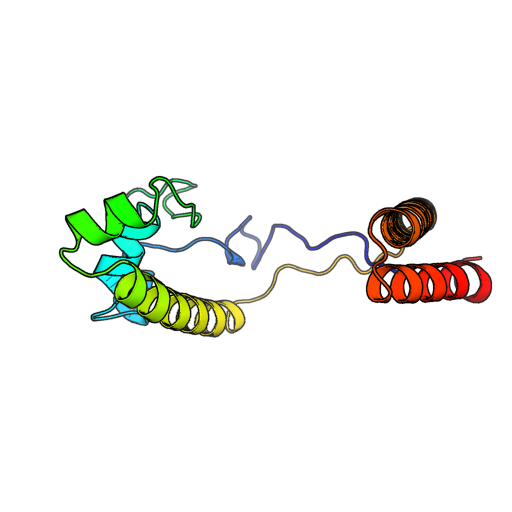 1.00 97.88 113 LEU A O 1
ATOM 886 N N . ALA A 1 114 ? 14.072 9.991 -17.067 1.00 97.88 114 ALA A N 1
ATOM 887 C CA . ALA A 1 114 ? 15.300 10.724 -17.373 1.00 97.88 114 ALA A CA 1
ATOM 888 C C . ALA A 1 114 ? 15.219 12.192 -16.916 1.00 97.88 114 ALA A C 1
ATOM 890 O O . ALA A 1 114 ? 16.163 12.725 -16.323 1.00 97.88 114 ALA A O 1
ATOM 891 N N . GLU A 1 115 ? 14.079 12.850 -17.143 1.00 98.38 115 GLU A N 1
ATOM 892 C CA . GLU A 1 115 ? 13.860 14.220 -16.682 1.00 98.38 115 GLU A CA 1
ATOM 893 C C . GLU A 1 115 ? 13.824 14.308 -15.150 1.00 98.38 115 GLU A C 1
ATOM 895 O O . GLU A 1 115 ? 14.522 15.142 -14.562 1.00 98.38 115 GLU A O 1
ATOM 900 N N . ALA A 1 116 ? 13.071 13.420 -14.497 1.00 97.69 116 ALA A N 1
ATOM 901 C CA . ALA A 1 116 ? 12.967 13.376 -13.044 1.00 97.69 116 ALA A CA 1
ATOM 902 C C . ALA A 1 116 ? 14.321 13.073 -12.385 1.00 97.69 116 ALA A C 1
ATOM 904 O O . ALA A 1 116 ? 14.673 13.722 -11.401 1.00 97.69 116 ALA A O 1
ATOM 905 N N . ALA A 1 117 ? 15.114 12.156 -12.945 1.00 98.19 117 ALA A N 1
ATOM 906 C CA . ALA A 1 117 ? 16.463 11.857 -12.472 1.00 98.19 117 ALA A CA 1
ATOM 907 C C . ALA A 1 117 ? 17.352 13.106 -12.482 1.00 98.19 117 ALA A C 1
ATOM 909 O O . ALA A 1 117 ? 17.995 13.422 -11.480 1.00 98.19 117 ALA A O 1
ATOM 910 N N . ARG A 1 118 ? 17.327 13.868 -13.584 1.00 97.69 118 ARG A N 1
ATOM 911 C CA . ARG A 1 118 ? 18.111 15.100 -13.742 1.00 97.69 118 ARG A CA 1
ATOM 912 C C . ARG A 1 118 ? 17.690 16.195 -12.760 1.00 97.69 118 ARG A C 1
ATOM 914 O O . ARG A 1 118 ? 18.551 16.871 -12.200 1.00 97.69 118 ARG A O 1
ATOM 921 N N . VAL A 1 119 ? 16.385 16.406 -12.578 1.00 98.31 119 VAL A N 1
ATOM 922 C CA . VAL A 1 119 ? 15.852 17.500 -11.745 1.00 98.31 119 VAL A CA 1
ATOM 923 C C . VAL A 1 119 ? 15.937 17.166 -10.257 1.00 98.31 119 VAL A C 1
ATOM 925 O O . VAL A 1 119 ? 16.376 17.997 -9.463 1.00 98.31 119 VAL A O 1
ATOM 928 N N . LEU A 1 120 ? 15.544 15.950 -9.879 1.00 97.94 120 LEU A N 1
ATOM 929 C CA . LEU A 1 120 ? 15.458 15.511 -8.484 1.00 97.94 120 LEU A CA 1
ATOM 930 C C . LEU A 1 120 ? 16.757 14.871 -7.976 1.00 97.94 120 LEU A C 1
ATOM 932 O O . LEU A 1 120 ? 16.847 14.559 -6.791 1.00 97.94 120 LEU A O 1
ATOM 936 N N . LYS A 1 121 ? 17.754 14.675 -8.852 1.00 97.19 121 LYS A N 1
ATOM 937 C CA . LYS A 1 121 ? 19.032 14.001 -8.558 1.00 97.19 121 LYS A CA 1
ATOM 938 C C . LYS A 1 121 ? 18.829 12.596 -7.978 1.00 97.19 121 LYS A C 1
ATOM 940 O O . LYS A 1 121 ? 19.452 12.217 -6.988 1.00 97.19 121 LYS A O 1
ATOM 945 N N . ARG A 1 122 ? 17.911 11.842 -8.586 1.00 97.88 122 ARG A N 1
ATOM 946 C CA . ARG A 1 122 ? 17.520 10.487 -8.175 1.00 97.88 122 ARG A CA 1
ATOM 947 C C . ARG A 1 122 ? 18.171 9.450 -9.084 1.00 97.88 122 ARG A C 1
ATOM 949 O O . ARG A 1 122 ? 17.719 9.230 -10.204 1.00 97.88 122 ARG A O 1
ATOM 956 N N . GLU A 1 123 ? 19.237 8.832 -8.585 1.00 97.69 123 GLU A N 1
ATOM 957 C CA . GLU A 1 123 ? 20.028 7.829 -9.312 1.00 97.69 123 GLU A CA 1
ATOM 958 C C . GLU A 1 123 ? 19.199 6.601 -9.711 1.00 97.69 123 GLU A C 1
ATOM 960 O O . GLU A 1 123 ? 19.334 6.061 -10.802 1.00 97.69 123 GLU A O 1
ATOM 965 N N . ASP A 1 124 ? 18.270 6.183 -8.857 1.00 97.69 124 ASP A N 1
ATOM 966 C CA . ASP A 1 124 ? 17.363 5.076 -9.143 1.00 97.69 124 ASP A CA 1
ATOM 967 C C . ASP A 1 124 ? 16.439 5.361 -10.338 1.00 97.69 124 ASP A C 1
ATOM 969 O O . ASP A 1 124 ? 16.113 4.446 -11.095 1.00 97.69 124 ASP A O 1
ATOM 973 N N . TYR A 1 125 ? 16.067 6.625 -10.560 1.00 98.19 125 TYR A N 1
ATOM 974 C CA . TYR A 1 125 ? 15.305 7.022 -11.747 1.00 98.19 125 TYR A CA 1
ATOM 975 C C . TYR A 1 125 ? 16.177 7.015 -13.003 1.00 98.19 125 TYR A C 1
ATOM 977 O O . TYR A 1 125 ? 15.692 6.616 -14.061 1.00 98.19 125 TYR A O 1
ATOM 985 N N . LEU A 1 126 ? 17.458 7.388 -12.889 1.00 98.00 126 LEU A N 1
ATOM 986 C CA . LEU A 1 126 ? 18.410 7.297 -13.999 1.00 98.00 126 LEU A CA 1
ATOM 987 C C . LEU A 1 126 ? 18.591 5.839 -14.432 1.00 98.00 126 LEU A C 1
ATOM 989 O O . LEU A 1 126 ? 18.387 5.523 -15.600 1.00 98.00 126 LEU A O 1
ATOM 993 N N . ILE A 1 127 ? 18.855 4.942 -13.479 1.00 98.06 127 ILE A N 1
ATOM 994 C CA . ILE A 1 127 ? 19.003 3.503 -13.738 1.00 98.06 127 ILE A CA 1
ATOM 995 C C . ILE A 1 127 ? 17.735 2.931 -14.391 1.00 98.06 127 ILE A C 1
ATOM 997 O O . ILE A 1 127 ? 17.810 2.123 -15.319 1.00 98.06 127 ILE A O 1
ATOM 1001 N N . ALA A 1 128 ? 16.551 3.332 -13.919 1.00 97.06 128 ALA A N 1
ATOM 1002 C CA . ALA A 1 128 ? 15.290 2.895 -14.512 1.00 97.06 128 ALA A CA 1
ATOM 1003 C C . ALA A 1 128 ? 15.113 3.411 -15.952 1.00 97.06 128 ALA A C 1
ATOM 1005 O O . ALA A 1 128 ? 14.649 2.658 -16.812 1.00 97.06 128 ALA A O 1
ATOM 1006 N N . ALA A 1 129 ? 15.510 4.657 -16.227 1.00 97.38 129 ALA A N 1
ATOM 1007 C CA . ALA A 1 129 ? 15.500 5.237 -17.566 1.00 97.38 129 ALA A CA 1
ATOM 1008 C C . ALA A 1 129 ? 16.462 4.494 -18.507 1.00 97.38 129 ALA A C 1
ATOM 1010 O O . ALA A 1 129 ? 16.049 4.061 -19.578 1.00 97.38 129 ALA A O 1
ATOM 1011 N N . GLU A 1 130 ? 17.710 4.259 -18.102 1.00 97.50 130 GLU A N 1
ATOM 1012 C CA . GLU A 1 130 ? 18.697 3.530 -18.912 1.00 97.50 130 GLU A CA 1
ATOM 1013 C C . GLU A 1 130 ? 18.197 2.132 -19.291 1.00 97.50 130 GLU A C 1
ATOM 1015 O O . GLU A 1 130 ? 18.156 1.787 -20.473 1.00 97.50 130 GLU A O 1
ATOM 1020 N N . ARG A 1 131 ? 17.684 1.372 -18.315 1.00 96.75 131 ARG A N 1
ATOM 1021 C CA . ARG A 1 131 ? 17.087 0.047 -18.554 1.00 96.75 131 ARG A CA 1
ATOM 1022 C C . ARG A 1 131 ? 15.902 0.096 -19.518 1.00 96.75 131 ARG A C 1
ATOM 1024 O O . ARG A 1 131 ? 15.703 -0.829 -20.306 1.00 96.75 131 ARG A O 1
ATOM 1031 N N . ALA A 1 132 ? 15.084 1.145 -19.447 1.00 95.56 132 ALA A N 1
ATOM 1032 C CA . ALA A 1 132 ? 13.969 1.329 -20.369 1.00 95.56 132 ALA A CA 1
ATOM 1033 C C . ALA A 1 132 ? 14.462 1.620 -21.794 1.00 95.56 132 ALA A C 1
ATOM 1035 O O . ALA A 1 132 ? 13.953 1.021 -22.741 1.00 95.56 132 ALA A O 1
ATOM 1036 N N . GLY A 1 133 ? 15.478 2.474 -21.943 1.00 95.31 133 GLY A N 1
ATOM 1037 C CA . GLY A 1 133 ? 16.111 2.779 -23.226 1.00 95.31 133 GLY A CA 1
ATOM 1038 C C . GLY A 1 133 ? 16.753 1.550 -23.868 1.00 95.31 133 GLY A C 1
ATOM 1039 O O . GLY A 1 133 ? 16.474 1.250 -25.027 1.00 95.31 133 GLY A O 1
ATOM 1040 N N . GLU A 1 134 ? 17.532 0.786 -23.100 1.00 95.75 134 GLU A N 1
ATOM 1041 C CA . GLU A 1 134 ? 18.115 -0.485 -23.547 1.00 95.75 134 GLU A CA 1
ATOM 1042 C C . GLU A 1 134 ? 17.043 -1.484 -23.981 1.00 95.75 134 GLU A C 1
ATOM 1044 O O . GLU A 1 134 ? 17.193 -2.165 -24.995 1.00 95.75 134 GLU A O 1
ATOM 1049 N N . PHE A 1 135 ? 15.943 -1.575 -23.231 1.00 94.31 135 PHE A N 1
ATOM 1050 C CA . PHE A 1 135 ? 14.848 -2.459 -23.595 1.00 94.31 135 PHE A CA 1
ATOM 1051 C C . PHE A 1 135 ? 14.213 -2.052 -24.928 1.00 94.31 135 PHE A C 1
ATOM 1053 O O . PHE A 1 135 ? 14.039 -2.907 -25.792 1.00 94.31 135 PHE A O 1
ATOM 1060 N N . ILE A 1 136 ? 13.899 -0.765 -25.108 1.00 93.06 136 ILE A N 1
ATOM 1061 C CA . ILE A 1 136 ? 13.304 -0.253 -26.350 1.00 93.06 136 ILE A CA 1
ATOM 1062 C C . ILE A 1 136 ? 14.226 -0.549 -27.537 1.00 93.06 136 ILE A C 1
ATOM 1064 O O . ILE A 1 136 ? 13.774 -1.116 -28.525 1.00 93.06 136 ILE A O 1
ATOM 1068 N N . LEU A 1 137 ? 15.518 -0.229 -27.422 1.00 92.88 137 LEU A N 1
ATOM 1069 C CA . LEU A 1 137 ? 16.482 -0.391 -28.514 1.00 92.88 137 LEU A CA 1
ATOM 1070 C C . LEU A 1 137 ? 16.719 -1.853 -28.905 1.00 92.88 137 LEU A C 1
ATOM 1072 O O . LEU A 1 137 ? 16.917 -2.143 -30.082 1.00 92.88 137 LEU A O 1
ATOM 1076 N N . ASN A 1 138 ? 16.722 -2.762 -27.928 1.00 93.94 138 ASN A N 1
ATOM 1077 C CA . ASN A 1 138 ? 17.131 -4.147 -28.157 1.00 93.94 138 ASN A CA 1
ATOM 1078 C C . ASN A 1 138 ? 15.956 -5.125 -28.328 1.00 93.94 138 ASN A C 1
ATOM 1080 O O . ASN A 1 138 ? 16.170 -6.225 -28.828 1.00 93.94 138 ASN A O 1
ATOM 1084 N N . HIS A 1 139 ? 14.741 -4.767 -27.893 1.00 90.75 139 HIS A N 1
ATOM 1085 C CA . HIS A 1 139 ? 13.613 -5.709 -27.803 1.00 90.75 139 HIS A CA 1
ATOM 1086 C C . HIS A 1 139 ? 12.299 -5.198 -28.412 1.00 90.75 139 HIS A C 1
ATOM 1088 O O . HIS A 1 139 ? 11.346 -5.972 -28.488 1.00 90.75 139 HIS A O 1
ATOM 1094 N N . MET A 1 140 ? 12.208 -3.931 -28.833 1.00 84.25 140 MET A N 1
ATOM 1095 C CA . MET A 1 140 ? 11.000 -3.382 -29.461 1.00 84.25 140 MET A CA 1
ATOM 1096 C C . MET A 1 140 ? 11.285 -3.029 -30.927 1.00 84.25 140 MET A C 1
ATOM 1098 O O . MET A 1 140 ? 11.817 -1.961 -31.215 1.00 84.25 140 MET A O 1
ATOM 1102 N N . THR A 1 141 ? 10.944 -3.943 -31.841 1.00 64.94 141 THR A N 1
ATOM 1103 C CA . THR A 1 141 ? 11.022 -3.766 -33.308 1.00 64.94 141 THR A CA 1
ATOM 1104 C C . THR A 1 141 ? 9.650 -3.694 -33.942 1.00 64.94 141 THR A C 1
ATOM 1106 O O . THR A 1 141 ? 8.837 -4.590 -33.616 1.00 64.94 141 THR A O 1
#

Sequence (141 aa):
GFYSATDADSEGVEGKFFVWSKAELEEILGDDAPIAIEYWGITTRGNFEGHNILHVPNDAETVAERLQISVDELQERLAHIKDKLFAARTQRVAPSLDDKILAAWNGLMLASLAEAARVLKREDYLIAAERAGEFILNHMT

Radius of gyration: 20.17 Å; chains: 1; bounding box: 42×32×57 Å

Foldseek 3Di:
DDFDDFAQDFPNDGVPLQWAALVRLCVQLPVLSVLQCLQQVHDCCEPPPSTHRRDGPDDLVVSCVVVVHDSVVSVVSVVVSVVSSVVVSVPGGGGHTRRDDDLVVLVVLLVVLCVCCVPVVDVVSVVVNVVSVCCCVPPPD

Secon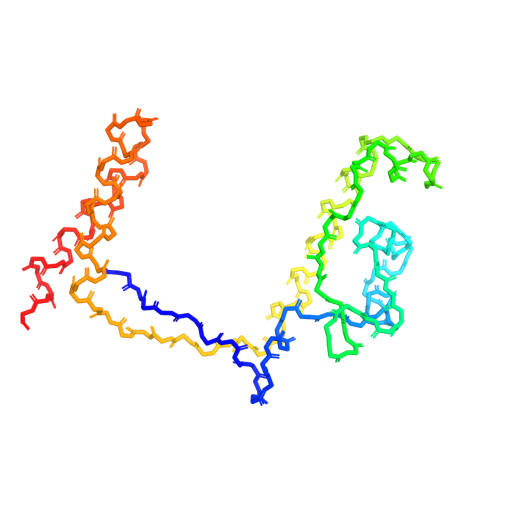dary structure (DSSP, 8-state):
----EE-SEETTEETTTT-B-HHHHHHHHGGGHHHHHHHHT--SS-SBTTBB-----S-HHHHHHHHTS-HHHHHHHHHHHHHHHHHHHTTSPPPPEE----HHHHHHHHHHHHHHHHHHT-HHHHHHHHHHHHHHHHH--